Protein AF-A0A535B1B0-F1 (afdb_monomer_lite)

Structure (mmCIF, N/CA/C/O backbone):
data_AF-A0A535B1B0-F1
#
_entry.id   AF-A0A535B1B0-F1
#
loop_
_atom_site.group_PDB
_atom_site.id
_atom_site.type_symbol
_atom_site.label_atom_id
_atom_site.label_alt_id
_atom_site.label_comp_id
_atom_site.label_asym_id
_atom_site.label_entity_id
_atom_site.label_seq_id
_atom_site.pdbx_PDB_ins_code
_atom_site.Cartn_x
_atom_site.Cartn_y
_atom_site.Cartn_z
_atom_site.occupancy
_atom_site.B_iso_or_equiv
_atom_site.auth_seq_id
_atom_site.auth_comp_id
_atom_site.auth_asym_id
_atom_site.auth_atom_id
_atom_site.pdbx_PDB_model_num
ATOM 1 N N . MET A 1 1 ? 12.413 4.990 -9.240 1.00 58.25 1 MET A N 1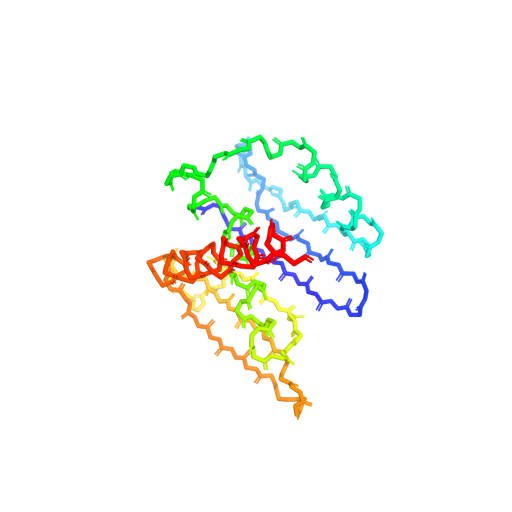
ATOM 2 C CA . MET A 1 1 ? 11.316 4.039 -8.960 1.00 58.25 1 MET A CA 1
ATOM 3 C C . MET A 1 1 ? 10.355 4.097 -10.133 1.00 58.25 1 MET A C 1
ATOM 5 O O . MET A 1 1 ? 10.049 5.202 -10.557 1.00 58.25 1 MET A O 1
ATOM 9 N N . ASN A 1 2 ? 9.942 2.963 -10.705 1.00 68.69 2 ASN A N 1
ATOM 10 C CA . ASN A 1 2 ? 9.002 2.974 -11.832 1.00 68.69 2 ASN A CA 1
ATOM 11 C C . ASN A 1 2 ? 7.626 3.463 -11.359 1.00 68.69 2 ASN A C 1
ATOM 13 O O . ASN A 1 2 ? 7.247 3.248 -10.204 1.00 68.69 2 ASN A O 1
ATOM 17 N N . THR A 1 3 ? 6.889 4.127 -12.246 1.00 79.94 3 THR A N 1
ATOM 18 C CA . THR A 1 3 ? 5.541 4.613 -11.951 1.00 79.94 3 THR A CA 1
ATOM 19 C C . THR A 1 3 ? 4.568 3.451 -11.772 1.00 79.94 3 THR A C 1
ATOM 21 O O . THR A 1 3 ? 4.526 2.532 -12.597 1.00 79.94 3 THR A O 1
ATOM 24 N N . PHE A 1 4 ? 3.763 3.511 -10.715 1.00 85.88 4 PHE A N 1
ATOM 25 C CA . PHE A 1 4 ? 2.674 2.586 -10.449 1.00 85.88 4 PHE A CA 1
ATOM 26 C C . PHE A 1 4 ? 1.443 3.298 -9.865 1.00 85.88 4 PHE A C 1
ATOM 28 O O . PHE A 1 4 ? 1.529 4.370 -9.261 1.00 85.88 4 PHE A O 1
ATOM 35 N N . ASP A 1 5 ? 0.290 2.660 -10.043 1.00 90.25 5 ASP A N 1
ATOM 36 C CA . ASP A 1 5 ? -1.004 3.030 -9.471 1.00 90.25 5 ASP A CA 1
ATOM 37 C C . ASP A 1 5 ? -1.697 1.738 -9.017 1.00 90.25 5 ASP A C 1
ATOM 39 O O . ASP A 1 5 ? -2.141 0.930 -9.837 1.00 90.25 5 ASP A O 1
ATOM 43 N N . LEU A 1 6 ? -1.714 1.509 -7.705 1.00 92.38 6 LEU A N 1
ATOM 44 C CA . LEU A 1 6 ? -2.417 0.408 -7.060 1.00 92.38 6 LEU A CA 1
ATOM 45 C C . LEU A 1 6 ? -3.751 0.925 -6.532 1.00 92.38 6 LEU A C 1
ATOM 47 O O . LEU A 1 6 ? -3.776 1.792 -5.665 1.00 92.38 6 LEU A O 1
ATOM 51 N N . ARG A 1 7 ? -4.856 0.353 -6.998 1.00 93.50 7 ARG A N 1
ATOM 52 C CA . ARG A 1 7 ? -6.212 0.675 -6.540 1.00 93.50 7 ARG A CA 1
ATOM 53 C C . ARG A 1 7 ? -6.859 -0.528 -5.886 1.00 93.50 7 ARG A C 1
ATOM 55 O O . ARG A 1 7 ? -6.675 -1.658 -6.338 1.00 93.50 7 ARG A O 1
ATOM 62 N N . CYS A 1 8 ? -7.644 -0.259 -4.859 1.00 91.06 8 CYS A N 1
ATOM 63 C CA . CYS A 1 8 ? -8.421 -1.236 -4.122 1.00 91.06 8 CYS A CA 1
ATOM 64 C C . CYS A 1 8 ? -9.899 -0.842 -4.213 1.00 91.06 8 CYS A C 1
ATOM 66 O O . CYS A 1 8 ? -10.271 0.271 -3.844 1.00 91.06 8 CYS A O 1
ATOM 68 N N . SER A 1 9 ? -10.730 -1.741 -4.734 1.00 85.69 9 SER A N 1
ATOM 69 C CA . SER A 1 9 ? -12.189 -1.594 -4.749 1.00 85.69 9 SER A CA 1
ATOM 70 C C . SER A 1 9 ? -12.800 -2.925 -4.371 1.00 85.69 9 SER A C 1
ATOM 72 O O . SER A 1 9 ? -12.411 -3.953 -4.923 1.00 85.69 9 SER A O 1
ATOM 74 N N . ASP A 1 10 ? -13.769 -2.901 -3.460 1.00 78.56 10 ASP A N 1
ATOM 75 C CA . ASP A 1 10 ? -14.532 -4.084 -3.055 1.00 78.56 10 ASP A CA 1
ATOM 76 C C . ASP A 1 10 ? -13.635 -5.247 -2.605 1.00 78.56 10 ASP A C 1
ATOM 78 O O . ASP A 1 10 ? -13.159 -5.236 -1.475 1.00 78.56 10 ASP A O 1
ATOM 82 N N . SER A 1 11 ? -13.388 -6.234 -3.460 1.00 79.00 11 SER A N 1
ATOM 83 C CA . SER A 1 11 ? -12.561 -7.420 -3.199 1.00 79.00 11 SER A CA 1
ATOM 84 C C . SER A 1 11 ? -11.438 -7.611 -4.226 1.00 79.00 11 SER A C 1
ATOM 86 O O . SER A 1 11 ? -10.813 -8.678 -4.274 1.00 79.00 11 SER A O 1
ATOM 88 N N . GLU A 1 12 ? -11.175 -6.584 -5.040 1.00 89.00 12 GLU A N 1
ATOM 89 C CA . GLU A 1 12 ? -10.182 -6.595 -6.108 1.00 89.00 12 GLU A CA 1
ATOM 90 C C . GLU A 1 12 ? -9.086 -5.544 -5.893 1.00 89.00 12 GLU A C 1
ATOM 92 O O . GLU A 1 12 ? -9.335 -4.386 -5.543 1.00 89.00 12 GLU A O 1
ATOM 97 N N . PHE A 1 13 ? -7.861 -5.939 -6.229 1.00 89.94 13 PHE A N 1
ATOM 98 C CA . PHE A 1 13 ? -6.701 -5.064 -6.306 1.00 89.94 13 PHE A CA 1
ATOM 99 C C . PHE A 1 13 ? -6.279 -4.928 -7.764 1.00 89.94 13 PHE A C 1
ATOM 101 O O . PHE A 1 13 ? -6.064 -5.922 -8.461 1.00 89.94 13 PHE A O 1
ATOM 108 N N . ARG A 1 14 ? -6.149 -3.692 -8.240 1.00 91.81 14 ARG A N 1
ATOM 109 C CA . ARG A 1 14 ? -5.739 -3.380 -9.612 1.00 91.81 14 ARG A CA 1
ATOM 110 C C . ARG A 1 14 ? -4.426 -2.627 -9.571 1.00 91.81 14 ARG A C 1
ATOM 112 O O . ARG A 1 14 ? -4.368 -1.537 -9.016 1.00 91.81 14 ARG A O 1
ATOM 119 N N . LEU A 1 15 ? -3.390 -3.213 -10.153 1.00 89.19 15 LEU A N 1
ATOM 120 C CA . LEU A 1 15 ? -2.075 -2.604 -10.280 1.00 89.19 15 LEU A CA 1
ATOM 121 C C . LEU A 1 15 ? -1.858 -2.193 -11.729 1.00 89.19 15 LEU A C 1
ATOM 123 O O . LEU 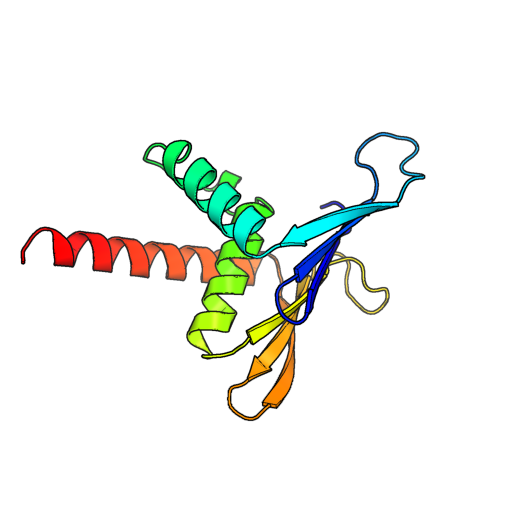A 1 15 ? -1.892 -3.031 -12.630 1.00 89.19 15 LEU A O 1
ATOM 127 N N . HIS A 1 16 ? -1.604 -0.911 -11.939 1.00 88.19 16 HIS A N 1
ATOM 128 C CA . HIS A 1 16 ? -1.104 -0.388 -13.198 1.00 88.19 16 HIS A CA 1
ATOM 129 C C . HIS A 1 16 ? 0.357 0.018 -13.019 1.00 88.19 16 HIS A C 1
ATOM 131 O O . HIS A 1 16 ? 0.678 0.715 -12.059 1.00 88.19 16 HIS A O 1
ATOM 137 N N . CYS A 1 17 ? 1.240 -0.389 -13.925 1.00 83.12 17 CYS A N 1
ATOM 138 C CA . CYS A 1 17 ? 2.628 0.068 -13.944 1.00 83.12 17 CYS A CA 1
ATOM 139 C C . CYS A 1 17 ? 3.173 0.139 -15.372 1.00 83.12 17 CYS A C 1
ATOM 141 O O . CYS A 1 17 ? 2.702 -0.563 -16.267 1.00 83.12 17 CYS A O 1
ATOM 143 N N . GLY A 1 18 ? 4.154 1.014 -15.592 1.00 74.50 18 GLY A N 1
ATOM 144 C CA . GLY A 1 18 ? 4.869 1.052 -16.867 1.00 74.50 18 GLY A CA 1
ATOM 145 C C . GLY A 1 18 ? 5.680 -0.226 -17.077 1.00 74.50 18 GLY A C 1
ATOM 146 O O . GLY A 1 18 ? 6.263 -0.748 -16.122 1.00 74.50 18 GLY A O 1
ATOM 147 N N . ASP A 1 19 ? 5.719 -0.714 -18.317 1.00 67.62 19 ASP A N 1
ATOM 148 C CA . ASP A 1 19 ? 6.571 -1.830 -18.722 1.00 67.62 19 ASP A CA 1
ATOM 149 C C . ASP A 1 19 ? 8.025 -1.555 -18.297 1.00 67.62 19 ASP A C 1
ATOM 151 O O . ASP A 1 19 ? 8.580 -0.519 -18.671 1.00 67.62 19 ASP A O 1
ATOM 155 N N . PRO A 1 20 ? 8.656 -2.419 -17.480 1.00 65.06 20 PRO A N 1
ATOM 156 C CA . PRO A 1 20 ? 10.048 -2.237 -17.088 1.00 65.06 20 PRO A CA 1
ATOM 157 C C . PRO A 1 20 ? 11.025 -2.470 -18.250 1.00 65.06 20 PRO A C 1
ATOM 159 O O . PRO A 1 20 ? 12.202 -2.141 -18.110 1.00 65.06 20 PRO A O 1
ATOM 162 N N . THR A 1 21 ? 10.575 -3.019 -19.382 1.00 62.06 21 THR A N 1
ATOM 163 C CA . THR A 1 21 ? 11.398 -3.290 -20.560 1.00 62.06 21 THR A CA 1
ATOM 164 C C . THR A 1 21 ? 11.293 -2.137 -21.574 1.00 62.06 21 THR A C 1
ATOM 166 O O . THR A 1 21 ? 10.188 -1.755 -21.971 1.00 62.06 21 THR A O 1
ATOM 169 N N . PRO A 1 22 ? 12.424 -1.549 -22.019 1.00 60.91 22 PRO A N 1
ATOM 170 C CA . PRO A 1 22 ? 12.427 -0.587 -23.120 1.00 60.91 22 PRO A CA 1
ATOM 171 C C . PRO A 1 22 ? 11.749 -1.199 -24.356 1.00 60.91 22 PRO A C 1
ATOM 173 O O . PRO A 1 22 ? 12.006 -2.366 -24.654 1.00 60.91 22 PRO A O 1
ATOM 176 N N . PRO A 1 23 ? 10.903 -0.466 -25.098 1.00 64.00 23 PRO A N 1
ATOM 177 C CA . PRO A 1 23 ? 10.754 0.992 -25.113 1.00 64.00 23 PRO A CA 1
ATOM 178 C C . PRO A 1 23 ? 9.762 1.585 -24.089 1.00 64.00 23 PRO A C 1
ATOM 180 O O . PRO A 1 23 ? 9.383 2.743 -24.234 1.00 64.00 23 PRO A O 1
ATOM 183 N N . HIS A 1 24 ? 9.340 0.839 -23.058 1.00 65.88 24 HIS A N 1
ATOM 184 C CA . HIS A 1 24 ? 8.416 1.307 -22.006 1.00 65.88 24 HIS A CA 1
ATOM 185 C C . HIS A 1 24 ? 7.051 1.786 -22.532 1.00 65.88 24 HIS A C 1
ATOM 187 O O . HIS A 1 24 ? 6.385 2.616 -21.915 1.00 65.88 24 HIS A O 1
ATOM 193 N N . LEU A 1 25 ? 6.625 1.276 -23.691 1.00 63.84 25 LEU A N 1
ATOM 194 C CA . LEU A 1 25 ? 5.419 1.748 -24.379 1.00 63.84 25 LEU A CA 1
ATOM 195 C C . LEU A 1 25 ? 4.129 1.117 -23.842 1.00 63.84 25 LEU A C 1
ATOM 197 O O . LEU A 1 25 ? 3.037 1.571 -24.182 1.00 63.84 25 LEU A O 1
ATOM 201 N N . THR A 1 26 ? 4.237 0.076 -23.015 1.00 68.44 26 THR A N 1
ATOM 202 C CA . THR A 1 26 ? 3.084 -0.720 -22.595 1.00 68.44 26 THR A CA 1
ATOM 203 C C . THR A 1 26 ? 2.729 -0.450 -21.138 1.00 68.44 26 THR A C 1
ATOM 205 O O . THR A 1 26 ? 3.564 -0.519 -20.240 1.00 68.44 26 THR A O 1
ATOM 208 N N . LEU A 1 27 ? 1.453 -0.166 -20.886 1.00 77.12 27 LEU A N 1
ATOM 209 C CA . LEU A 1 27 ? 0.899 -0.141 -19.537 1.00 77.12 27 LEU A CA 1
ATOM 210 C C . LEU A 1 27 ? 0.555 -1.573 -19.122 1.00 77.12 27 LEU A C 1
ATOM 212 O O . LEU A 1 27 ? -0.381 -2.169 -19.659 1.00 77.12 27 LEU A O 1
ATOM 216 N N . ILE A 1 28 ? 1.275 -2.113 -18.144 1.00 82.25 28 ILE A N 1
ATOM 217 C CA . ILE A 1 28 ? 0.944 -3.399 -17.537 1.00 82.25 28 ILE A CA 1
ATOM 218 C C . ILE A 1 28 ? -0.239 -3.180 -16.598 1.00 82.25 28 ILE A C 1
ATOM 220 O O . ILE A 1 28 ? -0.189 -2.333 -15.705 1.00 82.25 28 ILE A O 1
ATOM 224 N N . LYS A 1 29 ? -1.309 -3.954 -16.797 1.00 86.56 29 LYS A N 1
ATOM 225 C CA . LYS A 1 29 ? -2.487 -3.969 -15.927 1.00 86.56 29 LYS A CA 1
ATOM 226 C C . LYS A 1 29 ? -2.638 -5.355 -15.327 1.00 86.56 29 LYS A C 1
ATOM 228 O O . LYS A 1 29 ? -2.869 -6.318 -16.053 1.00 86.56 29 LYS A O 1
ATOM 233 N N . VAL A 1 30 ? -2.529 -5.447 -14.009 1.00 88.69 30 VAL A N 1
ATOM 234 C CA . VAL A 1 30 ? -2.716 -6.697 -13.273 1.00 88.69 30 VAL A CA 1
ATOM 235 C C . VAL A 1 30 ? -3.901 -6.551 -12.336 1.00 88.69 30 VAL A C 1
ATOM 237 O O . VAL A 1 30 ? -4.062 -5.524 -11.676 1.00 88.69 30 VAL A O 1
ATOM 240 N N . ARG A 1 31 ? -4.730 -7.590 -12.277 1.00 91.62 31 ARG A N 1
ATOM 241 C CA . ARG A 1 31 ? -5.862 -7.684 -11.362 1.00 91.62 31 ARG A CA 1
ATOM 242 C C . ARG A 1 31 ? -5.648 -8.872 -10.438 1.00 91.62 31 ARG A C 1
ATOM 244 O O . ARG A 1 31 ? -5.351 -9.959 -10.921 1.00 91.62 31 ARG A O 1
ATOM 251 N N . TYR A 1 32 ? -5.835 -8.648 -9.147 1.00 89.06 32 TYR A N 1
ATOM 252 C CA . TYR A 1 32 ? -5.766 -9.669 -8.114 1.00 89.06 32 TYR A CA 1
ATOM 253 C C . TYR A 1 32 ? -7.085 -9.716 -7.354 1.00 89.06 32 TYR A C 1
ATOM 255 O O . TYR A 1 32 ? -7.609 -8.682 -6.936 1.00 89.06 32 TYR A O 1
ATOM 263 N N . THR A 1 33 ? -7.604 -10.919 -7.165 1.00 91.00 33 THR A N 1
ATOM 264 C CA . THR A 1 33 ? -8.693 -11.197 -6.230 1.00 91.00 33 THR A CA 1
ATOM 265 C C . THR A 1 33 ? -8.159 -11.320 -4.803 1.00 91.00 33 THR A C 1
ATOM 267 O O . THR A 1 33 ? -6.953 -11.422 -4.571 1.00 91.00 33 THR A O 1
ATOM 270 N N . SER A 1 34 ? -9.059 -11.352 -3.824 1.00 86.38 34 SER A N 1
ATOM 271 C CA . SER A 1 34 ? -8.684 -11.603 -2.426 1.00 86.38 34 SER A CA 1
ATOM 272 C C . SER A 1 34 ? -8.013 -12.975 -2.230 1.00 86.38 34 SER A C 1
ATOM 274 O O . SER A 1 34 ? -7.086 -13.097 -1.423 1.00 86.38 34 SER A O 1
ATOM 276 N N . ASP A 1 35 ? -8.404 -13.982 -3.016 1.00 89.25 35 ASP A N 1
ATOM 277 C CA . ASP A 1 35 ? -7.782 -15.312 -3.004 1.00 89.25 35 ASP A CA 1
ATOM 278 C C . ASP A 1 35 ? -6.363 -15.272 -3.581 1.00 89.25 35 ASP A C 1
ATOM 280 O O . ASP A 1 35 ? -5.440 -15.856 -3.005 1.00 89.25 35 ASP A O 1
ATOM 284 N N . ASP A 1 36 ? -6.150 -14.508 -4.658 1.00 90.19 36 ASP A N 1
ATOM 285 C CA . ASP A 1 36 ? -4.814 -14.302 -5.226 1.00 90.19 36 ASP A CA 1
ATOM 286 C C . ASP A 1 36 ? -3.877 -13.643 -4.210 1.00 90.19 36 ASP A C 1
ATOM 288 O O . ASP A 1 36 ? -2.742 -14.090 -4.029 1.00 90.19 36 ASP A O 1
ATOM 292 N N . ILE A 1 37 ? -4.351 -12.605 -3.507 1.00 87.69 37 ILE A N 1
ATOM 293 C CA . ILE A 1 37 ? -3.575 -11.928 -2.460 1.00 87.69 37 ILE A CA 1
ATOM 294 C C . ILE A 1 37 ? -3.245 -12.889 -1.315 1.00 87.69 37 ILE A C 1
ATOM 296 O O . ILE A 1 37 ? -2.097 -12.936 -0.865 1.00 87.69 37 ILE A O 1
ATOM 300 N N . SER A 1 38 ? -4.212 -13.697 -0.881 1.00 86.81 38 SER A N 1
ATOM 301 C CA . SER A 1 38 ? -4.007 -14.702 0.168 1.00 86.81 38 SER A CA 1
ATOM 302 C C . SER A 1 38 ? -2.960 -15.741 -0.249 1.00 86.81 38 SER A C 1
ATOM 304 O O . SER A 1 38 ? -2.037 -16.052 0.511 1.00 86.81 38 SER A O 1
ATOM 306 N N . GLY A 1 39 ? -3.031 -16.215 -1.495 1.00 87.75 39 GLY A N 1
ATOM 307 C CA . GLY A 1 39 ? -2.042 -17.122 -2.073 1.00 87.75 39 GLY A CA 1
ATOM 308 C C . GLY A 1 39 ? -0.650 -16.492 -2.200 1.00 87.75 39 GLY A C 1
ATOM 309 O O . GLY A 1 39 ? 0.358 -17.151 -1.921 1.00 87.75 39 GLY A O 1
ATOM 310 N N . LEU A 1 40 ? -0.569 -15.216 -2.590 1.00 86.12 40 LEU A N 1
ATOM 311 C CA . LEU A 1 40 ? 0.686 -14.462 -2.654 1.00 86.12 40 LEU A CA 1
ATOM 312 C C . LEU A 1 40 ? 1.313 -14.286 -1.273 1.00 86.12 40 LEU A C 1
ATOM 314 O O . LEU A 1 40 ? 2.527 -14.450 -1.137 1.00 86.12 40 LEU A O 1
ATOM 318 N N . GLU A 1 41 ? 0.516 -13.995 -0.247 1.00 83.44 41 GLU A N 1
ATOM 319 C CA . GLU A 1 41 ? 1.025 -13.844 1.113 1.00 83.44 41 GLU A CA 1
ATOM 320 C C . GLU A 1 41 ? 1.537 -15.174 1.671 1.00 83.44 41 GLU A C 1
ATOM 322 O O . GLU A 1 41 ? 2.629 -15.204 2.244 1.00 83.44 41 GLU A O 1
ATOM 327 N N . LEU A 1 42 ? 0.836 -16.287 1.433 1.00 83.06 42 LEU A N 1
ATOM 328 C CA . LEU A 1 42 ? 1.301 -17.618 1.836 1.00 83.06 42 LEU A CA 1
ATOM 329 C C . LEU A 1 42 ? 2.654 -17.963 1.192 1.00 83.06 42 LEU A C 1
ATOM 331 O O . LEU A 1 42 ? 3.614 -18.312 1.885 1.00 83.06 42 LEU A O 1
ATOM 335 N N . LYS A 1 43 ? 2.765 -17.788 -0.133 1.00 84.06 43 LYS A N 1
ATOM 336 C CA . LYS A 1 43 ? 4.024 -17.988 -0.878 1.00 84.06 43 LYS A CA 1
ATOM 337 C C . LYS A 1 43 ? 5.118 -17.038 -0.393 1.00 84.06 43 LYS A C 1
ATOM 339 O O . LYS A 1 43 ? 6.284 -17.421 -0.294 1.00 84.06 43 LYS A O 1
ATOM 344 N N . GLY A 1 44 ? 4.747 -15.797 -0.090 1.00 78.00 44 GLY A N 1
ATOM 345 C CA . GLY A 1 44 ? 5.639 -14.781 0.443 1.00 78.00 44 GLY A CA 1
ATOM 346 C C . GLY A 1 44 ? 6.203 -15.177 1.804 1.00 78.00 44 GLY A C 1
ATOM 347 O O . GLY A 1 44 ? 7.410 -15.069 2.000 1.00 78.00 44 GLY A O 1
ATOM 348 N N . ARG A 1 45 ? 5.364 -15.667 2.725 1.00 75.25 45 ARG A N 1
ATOM 349 C CA . ARG A 1 45 ? 5.788 -16.154 4.049 1.00 75.25 45 ARG A CA 1
ATOM 350 C C . ARG A 1 45 ? 6.793 -17.289 3.931 1.00 75.25 45 ARG A C 1
ATOM 352 O O . ARG A 1 45 ? 7.845 -17.207 4.553 1.00 75.25 45 ARG A O 1
ATOM 359 N N . ALA A 1 46 ? 6.516 -18.273 3.078 1.00 76.38 46 ALA A N 1
ATOM 360 C CA . ALA A 1 46 ? 7.406 -19.415 2.871 1.00 76.38 46 ALA A CA 1
ATOM 361 C C . ALA A 1 46 ? 8.796 -19.013 2.337 1.00 76.38 46 ALA A C 1
ATOM 363 O O . ALA A 1 46 ? 9.796 -19.630 2.690 1.00 76.38 46 ALA A O 1
ATOM 364 N N . LYS A 1 47 ? 8.882 -17.959 1.512 1.00 72.12 47 LYS A N 1
ATOM 365 C CA . LYS A 1 47 ? 10.152 -17.465 0.945 1.00 72.12 47 LYS A CA 1
ATOM 366 C C . LYS A 1 47 ? 10.950 -16.553 1.884 1.00 72.12 47 LYS A C 1
ATOM 368 O O . LYS A 1 47 ? 12.137 -16.328 1.647 1.00 72.12 47 LYS A O 1
ATOM 373 N N . ARG A 1 48 ? 10.328 -15.979 2.920 1.00 70.31 48 ARG A N 1
ATOM 374 C CA . ARG A 1 48 ? 10.976 -15.031 3.843 1.00 70.31 48 ARG A CA 1
ATOM 375 C C . ARG A 1 48 ? 11.797 -15.785 4.896 1.00 70.31 48 ARG A C 1
ATOM 377 O O . ARG A 1 48 ? 11.395 -15.910 6.045 1.00 70.31 48 ARG A O 1
ATOM 384 N N . GLY A 1 49 ? 12.978 -16.259 4.503 1.00 54.62 49 GLY A N 1
ATOM 385 C CA . GLY A 1 49 ? 13.997 -16.750 5.431 1.00 54.62 49 GLY A CA 1
ATOM 386 C C . GLY A 1 49 ? 14.604 -15.612 6.265 1.00 54.62 49 GLY A C 1
ATOM 387 O O . GLY A 1 49 ? 15.433 -14.854 5.770 1.00 54.62 49 GLY A O 1
ATOM 388 N N . GLY A 1 50 ? 14.164 -15.486 7.519 1.00 55.72 50 GLY A N 1
ATOM 389 C CA . GLY A 1 50 ? 14.918 -15.014 8.694 1.00 55.72 50 GLY A CA 1
ATOM 390 C C . GLY A 1 50 ? 15.445 -13.573 8.806 1.00 55.72 50 GLY A C 1
ATOM 391 O O . GLY A 1 50 ? 15.554 -13.101 9.931 1.00 55.72 50 GLY A O 1
ATOM 392 N N . SER A 1 51 ? 15.787 -12.853 7.731 1.00 54.47 51 SER A N 1
ATOM 393 C CA . SER A 1 51 ? 16.428 -11.531 7.869 1.00 54.47 51 SER A CA 1
ATOM 394 C C . SER A 1 51 ? 16.001 -10.507 6.812 1.00 54.47 51 SER A C 1
ATOM 396 O O . SER A 1 51 ? 16.072 -10.724 5.590 1.00 54.47 51 SER A O 1
ATOM 398 N N . LEU A 1 52 ? 15.539 -9.362 7.317 1.00 57.22 52 LEU A N 1
ATOM 399 C CA . LEU A 1 52 ? 15.245 -8.158 6.559 1.00 57.22 52 LEU A CA 1
ATOM 400 C C . LEU A 1 52 ? 16.518 -7.306 6.496 1.00 57.22 52 LEU A C 1
ATOM 402 O O . LEU A 1 52 ? 17.004 -6.833 7.517 1.00 57.22 52 LEU A O 1
ATOM 406 N N . THR A 1 53 ? 17.068 -7.116 5.300 1.00 58.22 53 THR A N 1
ATOM 407 C CA . THR A 1 53 ? 18.192 -6.200 5.081 1.00 58.22 53 THR A CA 1
ATOM 408 C C . THR A 1 53 ? 17.669 -4.801 4.767 1.00 58.22 53 THR A C 1
ATOM 410 O O . THR A 1 53 ? 16.584 -4.663 4.202 1.00 58.22 53 THR A O 1
ATOM 413 N N . THR A 1 54 ? 18.444 -3.755 5.065 1.00 54.53 54 THR A N 1
ATOM 414 C CA . THR A 1 54 ? 18.065 -2.356 4.790 1.00 54.53 54 THR A CA 1
ATOM 415 C C . THR A 1 54 ? 17.715 -2.119 3.317 1.00 54.53 54 THR A C 1
ATOM 417 O O . THR A 1 54 ? 16.736 -1.451 3.023 1.00 54.53 54 THR A O 1
ATOM 420 N N . ALA A 1 55 ? 18.409 -2.777 2.382 1.00 53.34 55 ALA A N 1
ATOM 421 C CA . ALA A 1 55 ? 18.095 -2.712 0.949 1.00 53.34 55 ALA A CA 1
ATOM 422 C C . ALA A 1 55 ? 16.713 -3.296 0.574 1.00 53.34 55 ALA A C 1
ATOM 424 O O . ALA A 1 55 ? 16.176 -2.978 -0.484 1.00 53.34 55 ALA A O 1
ATOM 425 N N . LYS A 1 56 ? 16.114 -4.151 1.419 1.00 64.69 56 LYS A N 1
ATOM 426 C CA . LYS A 1 56 ? 14.735 -4.632 1.228 1.00 64.69 56 LYS A CA 1
ATOM 427 C C . LYS A 1 56 ? 13.694 -3.624 1.722 1.00 64.69 56 LYS A C 1
ATOM 429 O O . LYS A 1 56 ? 12.556 -3.721 1.271 1.00 64.69 56 LYS A O 1
ATOM 434 N N . LEU A 1 57 ? 14.052 -2.682 2.602 1.00 64.75 57 LEU A N 1
ATOM 435 C CA . LEU A 1 57 ? 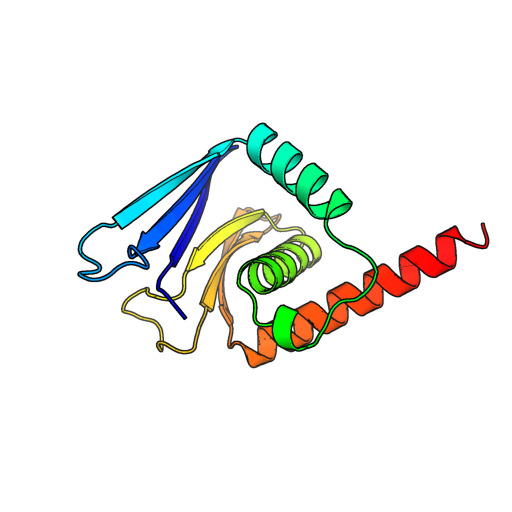13.116 -1.688 3.149 1.00 64.75 57 LEU A CA 1
ATOM 436 C C . LEU A 1 57 ? 12.632 -0.694 2.088 1.00 64.75 57 LEU A C 1
ATOM 438 O O . LEU A 1 57 ? 11.471 -0.301 2.117 1.00 64.75 57 LEU A O 1
ATOM 442 N N . ASP A 1 58 ? 13.470 -0.405 1.094 1.00 67.44 58 ASP A N 1
ATOM 443 C CA . ASP A 1 58 ? 13.113 0.466 -0.034 1.00 67.44 58 ASP A CA 1
ATOM 444 C C . ASP A 1 58 ? 12.452 -0.303 -1.193 1.00 67.44 58 ASP A C 1
ATOM 446 O O . ASP A 1 58 ? 12.156 0.254 -2.252 1.00 67.44 58 ASP A O 1
ATOM 450 N N . SER A 1 59 ? 12.219 -1.610 -1.027 1.00 78.50 59 SER A N 1
ATOM 451 C CA . SER A 1 59 ? 11.559 -2.409 -2.054 1.00 78.50 59 SER A CA 1
ATOM 452 C C . SER A 1 59 ? 10.061 -2.109 -2.093 1.00 78.50 59 SER A C 1
ATOM 454 O O . SER A 1 59 ? 9.419 -1.969 -1.053 1.00 78.50 59 SER A O 1
ATOM 456 N N . LEU A 1 60 ? 9.472 -2.085 -3.294 1.00 79.94 60 LEU A N 1
ATOM 457 C CA . LEU A 1 60 ? 8.031 -1.870 -3.462 1.00 79.94 60 LEU A CA 1
ATOM 458 C C . LEU A 1 60 ? 7.174 -2.792 -2.566 1.00 79.94 60 LEU A C 1
ATOM 460 O O . LEU A 1 60 ? 6.262 -2.283 -1.921 1.00 79.94 60 LEU A O 1
ATOM 464 N N . PRO A 1 61 ? 7.449 -4.108 -2.433 1.00 81.25 61 PRO A N 1
ATOM 465 C CA . PRO A 1 61 ? 6.697 -4.954 -1.506 1.00 81.25 61 PRO A CA 1
ATOM 466 C C . PRO A 1 61 ? 6.737 -4.475 -0.052 1.00 81.25 61 PRO A C 1
ATOM 468 O O . PRO A 1 61 ? 5.759 -4.645 0.670 1.00 81.25 61 PRO A O 1
ATOM 471 N N . GLU A 1 62 ? 7.857 -3.909 0.389 1.00 84.50 62 GLU A N 1
ATOM 472 C CA . GLU A 1 62 ? 8.028 -3.455 1.766 1.00 84.50 62 GLU A CA 1
ATOM 473 C C . GLU A 1 62 ? 7.392 -2.087 2.003 1.00 84.50 62 GLU A C 1
ATOM 475 O O . GLU A 1 62 ? 6.691 -1.910 2.997 1.00 84.50 62 GLU A O 1
ATOM 480 N N . ILE A 1 63 ? 7.508 -1.183 1.028 1.00 86.88 63 ILE A N 1
ATOM 481 C CA . ILE A 1 63 ? 6.747 0.070 0.965 1.00 86.88 63 ILE A CA 1
ATOM 482 C C . ILE A 1 63 ? 5.245 -0.215 1.084 1.00 86.88 63 ILE A C 1
ATOM 484 O O . ILE A 1 63 ? 4.567 0.352 1.940 1.00 86.88 63 ILE A O 1
ATOM 488 N N . LEU A 1 64 ? 4.724 -1.136 0.265 1.00 89.12 64 LEU A N 1
ATOM 489 C CA . LEU A 1 64 ? 3.306 -1.499 0.279 1.00 89.12 64 LEU A CA 1
ATOM 490 C C . LEU A 1 64 ? 2.884 -2.113 1.621 1.00 89.12 64 LEU A C 1
ATOM 492 O O . LEU A 1 64 ? 1.793 -1.818 2.104 1.00 89.12 64 LEU A O 1
ATOM 496 N N . ARG A 1 65 ? 3.741 -2.921 2.264 1.00 87.81 65 ARG A N 1
ATOM 497 C CA . ARG A 1 65 ? 3.466 -3.449 3.612 1.00 87.81 65 ARG A CA 1
ATOM 498 C C . ARG A 1 65 ? 3.425 -2.357 4.669 1.00 87.81 65 ARG A C 1
ATOM 500 O O . ARG A 1 65 ? 2.523 -2.381 5.499 1.00 87.81 65 ARG A O 1
ATOM 507 N N . ALA A 1 66 ? 4.386 -1.438 4.655 1.00 91.56 66 ALA A N 1
ATOM 508 C CA . ALA A 1 66 ? 4.457 -0.351 5.623 1.00 91.56 66 ALA A CA 1
ATOM 509 C C . ALA A 1 66 ? 3.236 0.572 5.514 1.00 91.56 66 ALA A C 1
ATOM 511 O O . ALA A 1 66 ? 2.634 0.918 6.528 1.00 91.56 66 ALA A O 1
ATOM 512 N N . LEU A 1 67 ? 2.825 0.908 4.288 1.00 93.69 67 LEU A N 1
ATOM 513 C CA . LEU A 1 67 ? 1.622 1.706 4.039 1.00 93.69 67 LEU A CA 1
ATOM 514 C C . LEU A 1 67 ? 0.339 0.945 4.397 1.00 93.69 67 LEU A C 1
ATOM 516 O O . LEU A 1 67 ? -0.552 1.524 5.009 1.00 93.69 67 LEU A O 1
ATOM 520 N N . GLY A 1 68 ? 0.257 -0.353 4.090 1.00 92.69 68 GLY A N 1
ATOM 521 C CA . GLY A 1 68 ? -0.861 -1.197 4.525 1.00 92.69 68 GLY A CA 1
ATOM 522 C C . GLY A 1 68 ? -0.992 -1.223 6.049 1.00 92.69 68 GLY A C 1
ATOM 523 O O . GLY A 1 68 ? -2.053 -0.919 6.582 1.00 92.69 68 GLY A O 1
ATOM 524 N N . HIS A 1 69 ? 0.119 -1.456 6.753 1.00 92.38 69 HIS A N 1
ATOM 525 C CA . HIS A 1 69 ? 0.170 -1.406 8.213 1.00 92.38 69 HIS A CA 1
ATOM 526 C C . HIS A 1 69 ? -0.238 -0.037 8.772 1.00 92.38 69 HIS A C 1
ATOM 528 O O . HIS A 1 69 ? -0.958 0.048 9.765 1.00 92.38 69 HIS A O 1
ATOM 534 N N . TYR A 1 70 ? 0.202 1.051 8.135 1.00 94.25 70 TYR A N 1
ATOM 535 C CA . TYR A 1 70 ? -0.213 2.398 8.512 1.00 94.25 70 TYR A CA 1
ATOM 536 C C . TYR A 1 70 ? -1.736 2.567 8.411 1.00 94.25 70 TYR A C 1
ATOM 538 O O . TYR A 1 70 ? -2.359 3.005 9.379 1.00 94.25 70 TYR A O 1
ATOM 546 N N . VAL A 1 71 ? -2.351 2.163 7.296 1.00 94.62 71 VAL A N 1
ATOM 547 C CA . VAL A 1 71 ? -3.815 2.205 7.127 1.00 94.62 71 VAL A CA 1
ATOM 548 C C . VAL A 1 71 ? -4.524 1.351 8.183 1.00 94.62 71 VAL A C 1
ATOM 550 O O . VAL A 1 71 ?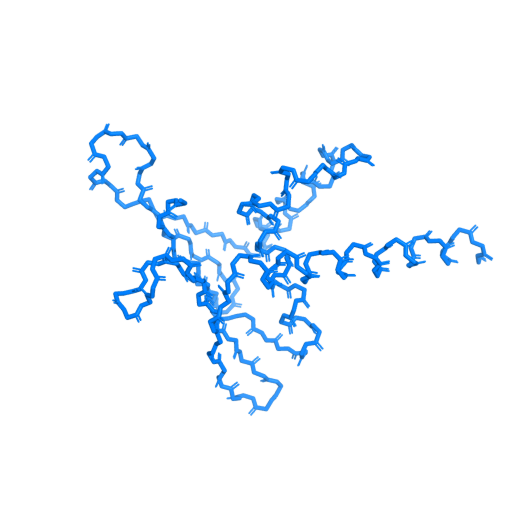 -5.475 1.828 8.810 1.00 94.62 71 VAL A O 1
ATOM 553 N N . ASP A 1 72 ? -4.025 0.140 8.441 1.00 92.25 72 ASP A N 1
ATOM 554 C CA . ASP A 1 72 ? -4.565 -0.762 9.464 1.00 92.25 72 ASP A CA 1
ATOM 555 C C . ASP A 1 72 ? -4.513 -0.119 10.859 1.00 92.25 72 ASP A C 1
ATOM 557 O O . ASP A 1 72 ? -5.497 -0.156 11.600 1.00 92.25 72 ASP A O 1
ATOM 561 N N . SER A 1 73 ? -3.408 0.558 11.199 1.00 91.81 73 SER A N 1
ATOM 562 C CA . SER A 1 73 ? -3.244 1.271 12.477 1.00 91.81 73 SER A CA 1
ATOM 563 C C . SER A 1 73 ? -4.236 2.429 12.658 1.00 91.81 73 SER A C 1
ATOM 565 O O . SER A 1 73 ? -4.610 2.768 13.781 1.00 91.81 73 SER A O 1
ATOM 567 N N . LYS A 1 74 ? -4.715 3.018 11.554 1.00 92.44 74 LYS A N 1
ATOM 568 C CA . LYS A 1 74 ? -5.789 4.027 11.549 1.00 92.44 74 LYS A CA 1
ATOM 569 C C . LYS A 1 74 ? -7.185 3.397 11.560 1.00 92.44 74 LYS A C 1
ATOM 571 O O . LYS A 1 74 ? -8.184 4.118 11.574 1.00 92.44 74 LYS A O 1
ATOM 576 N N . GLY A 1 75 ? -7.269 2.067 11.533 1.00 91.44 75 GLY A N 1
ATOM 577 C CA . GLY A 1 75 ? -8.509 1.319 11.369 1.00 91.44 75 GLY A CA 1
ATOM 578 C C . GLY A 1 75 ? -9.210 1.621 10.046 1.00 91.44 75 GLY A C 1
ATOM 579 O O . GLY A 1 75 ? -10.437 1.555 10.001 1.00 91.44 75 GLY A O 1
ATOM 580 N N . GLY A 1 76 ? -8.454 2.035 9.029 1.00 92.69 76 GLY A N 1
ATOM 581 C CA . GLY A 1 76 ? -8.974 2.428 7.730 1.00 92.69 76 GLY A CA 1
ATOM 582 C C . GLY A 1 76 ? -9.004 1.280 6.727 1.00 92.69 76 GLY A C 1
ATOM 583 O O . GLY A 1 76 ? -8.604 0.154 7.013 1.00 92.69 76 GLY A O 1
ATOM 584 N N . ARG A 1 77 ? -9.467 1.595 5.522 1.00 92.69 77 ARG A N 1
ATOM 585 C CA . ARG A 1 77 ? -9.496 0.699 4.374 1.00 92.69 77 ARG A CA 1
ATOM 586 C C . ARG A 1 77 ? -8.753 1.341 3.216 1.00 92.69 77 ARG A C 1
ATOM 588 O O . ARG A 1 77 ? -9.035 2.481 2.855 1.00 92.69 77 ARG A O 1
ATOM 595 N N . LEU A 1 78 ? -7.799 0.617 2.640 1.00 94.31 78 LEU A N 1
ATOM 596 C CA . LEU A 1 78 ? -7.008 1.131 1.528 1.00 94.31 78 LEU A CA 1
ATOM 597 C C . LEU A 1 78 ? -7.902 1.410 0.312 1.00 94.31 78 LEU A C 1
ATOM 599 O O . LEU A 1 78 ? -8.723 0.566 -0.046 1.00 94.31 78 LEU A O 1
ATOM 603 N N . VAL A 1 79 ? -7.692 2.558 -0.336 1.00 95.19 79 VAL A N 1
ATOM 604 C CA . VAL A 1 79 ? -8.361 2.945 -1.588 1.00 95.19 79 VAL A CA 1
ATOM 605 C C . VAL A 1 79 ? -7.352 2.989 -2.734 1.00 95.19 79 VAL A C 1
ATOM 607 O O . VAL A 1 79 ? -7.578 2.366 -3.774 1.00 95.19 79 VAL A O 1
ATOM 610 N N . ARG A 1 80 ? -6.214 3.675 -2.561 1.00 94.69 80 ARG A N 1
ATOM 611 C CA . ARG A 1 80 ? -5.217 3.830 -3.630 1.00 94.69 80 ARG A CA 1
ATOM 612 C C . ARG A 1 80 ? -3.814 4.126 -3.104 1.00 94.69 80 ARG A C 1
ATOM 614 O O . ARG A 1 80 ? -3.657 4.760 -2.068 1.00 94.69 80 ARG A O 1
ATOM 621 N N . ILE A 1 81 ? -2.799 3.679 -3.842 1.00 93.69 81 ILE A N 1
ATOM 622 C CA . ILE A 1 81 ? -1.390 4.053 -3.671 1.00 93.69 81 ILE A CA 1
ATOM 623 C C . ILE A 1 81 ? -0.815 4.383 -5.048 1.00 93.69 81 ILE A C 1
ATOM 625 O O . ILE A 1 81 ? -0.897 3.548 -5.950 1.00 93.69 81 ILE A O 1
ATOM 629 N N . CYS A 1 82 ? -0.210 5.556 -5.234 1.00 90.81 82 CYS A N 1
ATOM 630 C CA . CYS A 1 82 ? 0.446 5.888 -6.503 1.00 90.81 82 CYS A CA 1
ATOM 631 C C . CYS A 1 82 ? 1.644 6.831 -6.343 1.00 90.81 82 CYS A C 1
ATOM 633 O O . CYS A 1 82 ? 1.683 7.637 -5.420 1.00 90.81 82 CYS A O 1
ATOM 635 N N . ASN A 1 83 ? 2.596 6.766 -7.275 1.00 85.75 83 ASN A N 1
ATOM 636 C CA . ASN A 1 83 ? 3.826 7.578 -7.263 1.00 85.75 83 ASN A CA 1
ATOM 637 C C . ASN A 1 83 ? 4.103 8.322 -8.586 1.00 85.75 83 ASN A C 1
ATOM 639 O O . ASN A 1 83 ? 5.223 8.760 -8.824 1.00 85.75 83 ASN A O 1
ATOM 643 N N . GLY A 1 84 ? 3.119 8.406 -9.482 1.00 70.12 84 GLY A N 1
ATOM 644 C CA . GLY A 1 84 ? 3.251 9.142 -10.747 1.00 70.12 84 GLY A CA 1
ATOM 645 C C . GLY A 1 84 ? 1.989 9.888 -11.141 1.00 70.12 84 GLY A C 1
ATOM 646 O O . GLY A 1 84 ? 1.689 10.017 -12.323 1.00 70.12 84 GLY A O 1
ATOM 647 N N . ASP A 1 85 ? 1.222 10.331 -10.148 1.00 65.69 85 ASP A N 1
ATOM 648 C CA . ASP A 1 85 ? 0.179 11.325 -10.373 1.00 65.69 85 ASP A CA 1
ATOM 649 C C . ASP A 1 85 ? 0.863 12.674 -10.663 1.00 65.69 85 ASP A C 1
ATOM 651 O O . ASP A 1 85 ? 1.828 13.045 -10.001 1.00 65.69 85 ASP A O 1
ATOM 655 N N . VAL A 1 86 ? 0.396 13.369 -11.703 1.00 58.25 86 VAL A N 1
ATOM 656 C CA . VAL A 1 86 ? 1.031 14.562 -12.297 1.00 58.25 86 VAL A CA 1
ATOM 657 C C . VAL A 1 86 ? 1.138 15.715 -11.291 1.00 58.25 86 VAL A C 1
ATOM 659 O O . VAL A 1 86 ? 1.980 16.595 -11.440 1.00 58.25 86 VAL A O 1
ATOM 662 N N . ALA A 1 87 ? 0.299 15.699 -10.253 1.00 60.19 87 ALA A N 1
ATOM 663 C CA . ALA A 1 87 ? 0.321 16.671 -9.166 1.00 60.19 87 ALA A CA 1
ATOM 664 C C . ALA A 1 87 ? 1.347 16.361 -8.055 1.00 60.19 87 ALA A C 1
ATOM 666 O O . ALA A 1 87 ? 1.502 17.179 -7.150 1.00 60.19 87 ALA A O 1
ATOM 667 N N . LEU A 1 88 ? 2.022 15.205 -8.086 1.00 60.38 88 LEU A N 1
ATOM 668 C CA . LEU A 1 88 ? 3.022 14.831 -7.086 1.00 60.38 88 LEU A CA 1
ATOM 669 C C . LEU A 1 88 ? 4.447 15.142 -7.543 1.00 60.38 88 LEU A C 1
ATOM 671 O O . LEU A 1 88 ? 4.837 14.889 -8.683 1.00 60.38 88 LEU A O 1
ATOM 675 N N . ASP A 1 89 ? 5.253 15.607 -6.589 1.00 68.94 89 ASP A N 1
ATOM 676 C CA . ASP A 1 89 ? 6.706 15.521 -6.690 1.00 68.94 89 ASP A CA 1
ATOM 677 C C . ASP A 1 89 ? 7.093 14.052 -6.937 1.00 68.94 89 ASP A C 1
ATOM 679 O O . ASP A 1 89 ? 6.600 13.139 -6.269 1.00 68.94 89 ASP A O 1
ATOM 683 N N . SER A 1 90 ? 7.984 13.816 -7.902 1.00 66.25 90 SER A N 1
ATOM 684 C CA . SER A 1 90 ? 8.429 12.481 -8.325 1.00 66.25 90 SER A CA 1
ATOM 685 C C . SER A 1 90 ? 9.080 11.654 -7.203 1.00 66.25 90 SER A C 1
ATOM 687 O O . SER A 1 90 ? 9.339 10.462 -7.381 1.00 66.25 90 SER A O 1
ATOM 689 N N . SER A 1 91 ? 9.373 12.279 -6.060 1.00 75.31 91 SER A N 1
ATOM 690 C CA . SER A 1 91 ? 9.926 11.660 -4.852 1.00 75.31 91 SER A CA 1
ATOM 691 C C . SER A 1 91 ? 8.882 11.212 -3.815 1.00 75.31 91 SER A C 1
ATOM 693 O O . SER A 1 91 ? 9.253 10.610 -2.799 1.00 75.31 91 SER A O 1
ATOM 695 N N . LEU A 1 92 ? 7.594 11.472 -4.057 1.00 87.19 92 LEU A N 1
ATOM 696 C CA . LEU A 1 92 ? 6.502 11.195 -3.126 1.00 87.19 92 LEU A CA 1
ATOM 697 C C . LEU A 1 92 ? 5.606 10.035 -3.585 1.00 87.19 92 LEU A C 1
ATOM 699 O O . LEU A 1 92 ? 5.459 9.731 -4.770 1.00 87.19 92 LEU A O 1
ATOM 703 N N . ILE A 1 93 ? 4.984 9.386 -2.606 1.00 90.19 93 ILE A N 1
ATOM 704 C CA . ILE A 1 93 ? 3.978 8.343 -2.788 1.00 90.19 93 ILE A CA 1
ATOM 705 C C . ILE A 1 93 ? 2.690 8.825 -2.135 1.00 90.19 93 ILE A C 1
ATOM 707 O O . ILE A 1 93 ? 2.647 9.046 -0.928 1.00 90.19 93 ILE A O 1
ATOM 711 N N . MET A 1 94 ? 1.635 8.947 -2.927 1.00 94.12 94 MET A N 1
ATOM 712 C CA . MET A 1 94 ? 0.300 9.250 -2.435 1.00 94.12 94 MET A CA 1
ATOM 713 C C . MET A 1 94 ? -0.362 7.983 -1.898 1.00 94.12 94 MET A C 1
ATOM 715 O O . MET A 1 94 ? -0.312 6.928 -2.538 1.00 94.12 94 MET A O 1
ATOM 719 N N . LEU A 1 95 ? -1.010 8.118 -0.745 1.00 95.31 95 LEU A N 1
ATOM 720 C CA . LEU A 1 95 ? -1.870 7.132 -0.112 1.00 95.31 95 LEU A CA 1
ATOM 721 C C . LEU A 1 95 ? -3.278 7.716 0.057 1.00 95.31 95 LEU A C 1
ATOM 723 O O . LEU A 1 95 ? -3.470 8.726 0.732 1.00 95.31 95 LEU A O 1
ATOM 727 N N . GLU A 1 96 ? -4.273 7.025 -0.484 1.00 96.44 96 GLU A N 1
ATOM 728 C CA . GLU A 1 96 ? -5.688 7.278 -0.234 1.00 96.44 96 GLU A CA 1
ATOM 729 C C . GLU A 1 96 ? -6.293 6.108 0.539 1.00 96.44 96 GLU A C 1
ATOM 731 O O . GLU A 1 96 ? -6.128 4.935 0.178 1.00 96.44 96 GLU A O 1
ATOM 736 N N . TYR A 1 97 ? -7.028 6.427 1.599 1.00 96.31 97 TYR A N 1
ATOM 737 C CA . TYR A 1 97 ? -7.717 5.439 2.415 1.00 96.31 97 TYR A CA 1
ATOM 738 C C . TYR A 1 97 ? -9.019 5.996 2.991 1.00 96.31 97 TYR A C 1
ATOM 740 O O . TYR A 1 97 ? -9.166 7.192 3.240 1.00 96.31 97 TYR A O 1
ATOM 748 N N . GLU A 1 98 ? -9.983 5.110 3.204 1.00 95.69 98 GLU A N 1
ATOM 749 C CA . GLU A 1 98 ? -11.243 5.414 3.866 1.00 95.69 98 GLU A CA 1
ATOM 750 C C . GLU A 1 98 ? -11.101 5.142 5.368 1.00 95.69 98 GLU A C 1
ATOM 752 O O . GLU A 1 98 ? -10.668 4.070 5.784 1.00 95.69 98 GLU A O 1
ATOM 757 N N . THR A 1 99 ? -11.445 6.110 6.211 1.00 93.69 99 THR A N 1
ATOM 758 C CA . THR A 1 99 ? -11.487 5.913 7.668 1.00 93.69 99 THR A CA 1
ATOM 759 C C . THR A 1 99 ? -12.754 5.166 8.090 1.00 93.69 99 THR A C 1
ATOM 761 O O . THR A 1 99 ? -13.728 5.091 7.344 1.00 93.69 99 THR A O 1
ATOM 764 N N . ARG A 1 100 ? -12.817 4.708 9.347 1.00 90.31 100 ARG A N 1
ATOM 765 C CA . ARG A 1 100 ? -14.037 4.101 9.925 1.00 90.31 100 ARG A CA 1
ATOM 766 C C . ARG A 1 100 ? -15.292 4.969 9.795 1.00 90.31 100 ARG A C 1
ATOM 768 O O . ARG A 1 100 ? -16.398 4.441 9.762 1.00 90.31 100 ARG A O 1
ATOM 775 N N . HIS A 1 101 ? -15.126 6.286 9.701 1.00 90.94 101 HIS A N 1
ATOM 776 C CA . HIS A 1 101 ? -16.218 7.246 9.540 1.00 90.94 101 HIS A CA 1
ATOM 777 C C . HIS A 1 101 ? -16.591 7.505 8.071 1.00 90.94 101 HIS A C 1
ATOM 779 O O . HIS A 1 101 ? -17.258 8.496 7.784 1.00 90.94 101 HIS A O 1
ATOM 785 N N . ARG A 1 102 ? -16.145 6.650 7.137 1.00 89.88 102 ARG A N 1
ATOM 786 C CA . ARG A 1 102 ? -16.338 6.798 5.682 1.00 89.88 102 ARG A CA 1
ATOM 787 C C . ARG A 1 102 ? -15.795 8.105 5.107 1.00 89.88 102 ARG A C 1
ATOM 789 O O . ARG A 1 102 ? -16.239 8.592 4.072 1.00 89.88 102 ARG A O 1
ATOM 796 N N . GLN A 1 103 ? -14.820 8.696 5.793 1.00 94.00 103 GLN A N 1
ATOM 797 C CA . GLN A 1 103 ? -14.100 9.850 5.278 1.00 94.00 103 GLN A CA 1
ATOM 798 C C . GLN A 1 103 ? -12.891 9.363 4.500 1.00 94.00 103 GLN A C 1
ATOM 800 O O . GLN A 1 103 ? -12.041 8.673 5.067 1.00 94.00 103 GLN A O 1
ATOM 805 N N . VAL A 1 104 ? -12.794 9.771 3.238 1.00 94.81 104 VAL A N 1
ATOM 806 C CA . VAL A 1 104 ? -11.586 9.568 2.442 1.00 94.81 104 VAL A CA 1
ATOM 807 C C . VAL A 1 104 ? -10.514 10.551 2.915 1.00 94.81 104 VAL A C 1
ATOM 809 O O . VAL A 1 104 ? -10.754 11.752 3.105 1.00 94.81 104 VAL A O 1
ATOM 812 N N . ARG A 1 105 ? -9.325 10.020 3.169 1.00 96.12 105 ARG A N 1
ATOM 813 C CA . ARG A 1 105 ? -8.106 10.759 3.488 1.00 96.12 105 ARG A CA 1
ATO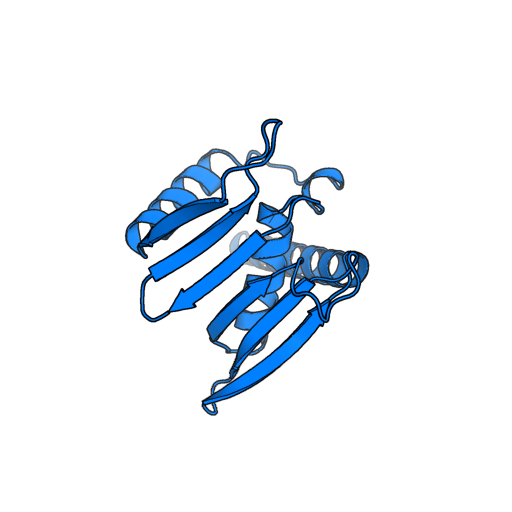M 814 C C . ARG A 1 105 ? -7.109 10.526 2.366 1.00 96.12 105 ARG A C 1
ATOM 816 O O . ARG A 1 105 ? -7.021 9.416 1.849 1.00 96.12 105 ARG A O 1
ATOM 823 N N . ARG A 1 106 ? -6.384 11.583 2.015 1.00 95.00 106 ARG A N 1
ATOM 824 C CA . ARG A 1 106 ? -5.271 11.564 1.070 1.00 95.00 106 ARG A CA 1
ATOM 825 C C . ARG A 1 106 ? -4.056 12.138 1.779 1.00 95.00 106 ARG A C 1
ATOM 827 O O . ARG A 1 106 ? -4.143 13.230 2.338 1.00 95.00 106 ARG A O 1
ATOM 834 N N . GLU A 1 107 ? -2.970 11.387 1.770 1.00 94.56 107 GLU A N 1
ATOM 835 C CA . GLU A 1 107 ? -1.712 11.741 2.418 1.00 94.56 107 GLU A CA 1
ATOM 836 C C . GLU A 1 107 ? -0.550 11.423 1.477 1.00 94.56 107 GLU A C 1
ATOM 838 O O . GLU A 1 107 ? -0.531 10.364 0.850 1.00 94.56 107 GLU A O 1
ATOM 843 N N . ASP A 1 108 ? 0.424 12.327 1.401 1.00 93.56 108 ASP A N 1
ATOM 844 C CA . ASP A 1 108 ? 1.620 12.142 0.586 1.00 93.56 108 ASP A CA 1
ATOM 845 C C . ASP A 1 108 ? 2.810 11.796 1.484 1.00 93.56 108 ASP A C 1
ATOM 847 O O . ASP A 1 108 ? 3.088 12.461 2.486 1.00 93.56 108 ASP A O 1
ATOM 851 N N . PHE A 1 109 ? 3.528 10.743 1.115 1.00 91.75 109 PHE A N 1
ATOM 852 C CA . PHE A 1 109 ? 4.635 10.198 1.882 1.00 91.75 109 PHE A CA 1
ATOM 853 C C . PHE A 1 109 ? 5.939 10.291 1.105 1.00 91.75 109 PHE A C 1
ATOM 855 O O . PHE A 1 109 ? 6.042 9.829 -0.030 1.00 91.75 109 PHE A O 1
ATOM 862 N N . SER A 1 110 ? 6.981 10.799 1.759 1.00 90.00 110 SER A N 1
ATOM 863 C CA . SER A 1 110 ? 8.350 10.588 1.298 1.00 90.00 110 SER A CA 1
ATOM 864 C C . SER A 1 110 ? 8.801 9.154 1.586 1.00 90.00 110 SER A C 1
ATOM 866 O O . SER A 1 110 ? 8.350 8.513 2.544 1.00 90.00 110 SER A O 1
ATOM 868 N N . ILE A 1 111 ? 9.782 8.674 0.818 1.00 84.56 111 ILE A N 1
ATOM 869 C CA . ILE A 1 111 ? 10.452 7.390 1.081 1.00 84.56 111 ILE A CA 1
ATOM 870 C C . ILE A 1 111 ? 11.021 7.334 2.507 1.00 84.56 111 ILE A C 1
ATOM 872 O O . ILE A 1 111 ? 10.895 6.320 3.188 1.00 84.56 111 ILE A O 1
ATOM 876 N N . THR A 1 112 ? 11.572 8.442 3.012 1.00 87.12 112 THR A N 1
ATOM 877 C CA . THR A 1 112 ? 12.120 8.515 4.376 1.00 87.12 112 THR A CA 1
ATOM 878 C C . THR A 1 112 ? 11.056 8.338 5.462 1.00 87.12 112 THR A C 1
ATOM 880 O O . THR A 1 112 ? 11.323 7.703 6.483 1.00 87.12 112 THR A O 1
ATOM 883 N N . SER A 1 113 ? 9.843 8.856 5.257 1.00 89.88 113 SER A N 1
ATOM 884 C CA . SER A 1 113 ? 8.721 8.647 6.179 1.00 89.88 113 SER A CA 1
ATOM 885 C C . SER A 1 113 ? 8.223 7.204 6.127 1.00 89.88 113 SER A C 1
ATOM 887 O O . SER A 1 113 ? 7.998 6.593 7.171 1.00 89.88 113 SER A O 1
ATOM 889 N N . ILE A 1 114 ? 8.140 6.614 4.932 1.00 89.50 114 ILE A N 1
ATOM 890 C CA . ILE A 1 114 ? 7.761 5.203 4.755 1.00 89.50 114 ILE A CA 1
ATOM 891 C C . ILE A 1 114 ? 8.765 4.276 5.435 1.00 89.50 114 ILE A C 1
ATOM 893 O O . ILE A 1 114 ? 8.362 3.339 6.121 1.00 89.50 114 ILE A O 1
ATOM 897 N N . TYR A 1 115 ? 10.058 4.573 5.319 1.00 86.06 115 TYR A N 1
ATOM 898 C CA . TYR A 1 115 ? 11.109 3.822 5.996 1.00 86.06 115 TYR A CA 1
ATOM 899 C C . TYR A 1 115 ? 10.898 3.789 7.517 1.00 86.06 115 TYR A C 1
ATOM 901 O O . TYR A 1 115 ? 10.952 2.722 8.129 1.00 86.06 115 TYR A O 1
ATOM 909 N N . LYS A 1 116 ? 10.563 4.932 8.132 1.00 88.00 116 LYS A N 1
ATOM 910 C CA . LYS A 1 116 ? 10.231 4.994 9.567 1.00 88.00 116 LYS A CA 1
ATOM 911 C C . LYS A 1 116 ? 9.012 4.133 9.910 1.00 88.00 116 LYS A C 1
ATOM 913 O O . LYS A 1 116 ? 9.035 3.410 10.904 1.00 88.00 116 LYS A O 1
ATOM 918 N N . HIS A 1 117 ? 7.965 4.160 9.082 1.00 89.88 117 HIS A N 1
ATOM 919 C CA . HIS A 1 117 ? 6.795 3.297 9.276 1.00 89.88 117 HIS A CA 1
ATOM 920 C C . HIS A 1 117 ? 7.139 1.809 9.157 1.00 89.88 117 HIS A C 1
ATOM 922 O O . HIS A 1 117 ? 6.652 1.007 9.955 1.00 89.88 117 HIS A O 1
ATOM 928 N N . ALA A 1 118 ? 8.012 1.440 8.218 1.00 86.44 118 ALA A N 1
ATOM 929 C CA . ALA A 1 118 ? 8.484 0.070 8.069 1.00 86.44 118 ALA A CA 1
ATOM 930 C C . ALA A 1 118 ? 9.263 -0.389 9.311 1.00 86.44 118 ALA A C 1
ATOM 932 O O . ALA A 1 118 ? 8.997 -1.471 9.833 1.00 86.44 118 ALA A O 1
ATOM 933 N N . GLN A 1 119 ? 10.167 0.445 9.838 1.00 85.00 119 GLN A N 1
ATOM 934 C CA . GLN A 1 119 ? 10.886 0.148 11.082 1.00 85.00 119 GLN A CA 1
ATOM 935 C C . GLN A 1 119 ? 9.923 -0.075 12.253 1.00 85.00 119 GLN A C 1
ATOM 937 O O . GLN A 1 119 ? 10.034 -1.093 12.937 1.00 85.00 119 GLN A O 1
ATOM 942 N N . ASN A 1 120 ? 8.945 0.815 12.446 1.00 85.06 120 ASN A N 1
ATOM 943 C CA . ASN A 1 120 ? 7.945 0.679 13.511 1.00 85.06 120 ASN A CA 1
ATOM 944 C C . ASN A 1 120 ? 7.148 -0.628 13.383 1.00 85.06 120 ASN A C 1
ATOM 946 O O . ASN A 1 120 ? 7.062 -1.387 14.346 1.00 85.06 120 ASN A O 1
ATOM 950 N N . MET A 1 121 ? 6.667 -0.948 12.176 1.00 86.81 121 MET A N 1
ATOM 951 C CA . MET A 1 121 ? 5.972 -2.207 11.885 1.00 86.81 121 MET A CA 1
ATOM 952 C C . MET A 1 121 ? 6.820 -3.437 12.263 1.00 86.81 121 MET A C 1
ATOM 954 O O . MET A 1 121 ? 6.305 -4.404 12.830 1.00 86.81 121 MET A O 1
ATOM 958 N N . HIS A 1 122 ? 8.123 -3.436 11.958 1.00 81.00 122 HIS A N 1
ATOM 959 C CA . HIS A 1 122 ? 9.014 -4.551 12.314 1.00 81.00 122 HIS A CA 1
ATOM 960 C C . HIS A 1 122 ? 9.312 -4.623 13.808 1.00 81.00 122 HIS A C 1
ATOM 962 O O . HIS A 1 122 ? 9.373 -5.726 14.359 1.00 81.00 122 HIS A O 1
ATOM 968 N N . HIS A 1 123 ? 9.454 -3.480 14.480 1.00 81.06 123 HIS A N 1
ATOM 969 C CA . HIS A 1 123 ? 9.594 -3.435 15.934 1.00 81.06 123 HIS A CA 1
ATOM 970 C C . HIS A 1 123 ? 8.356 -4.011 16.634 1.00 81.06 123 HIS A C 1
ATOM 972 O O . HIS A 1 123 ? 8.501 -4.845 17.527 1.00 81.06 123 HIS A O 1
ATOM 978 N N . GLU A 1 124 ? 7.151 -3.645 16.197 1.00 80.69 124 GLU A N 1
ATOM 979 C CA . GLU A 1 124 ? 5.892 -4.173 16.740 1.00 80.69 124 GLU A CA 1
ATOM 980 C C . GLU A 1 124 ? 5.779 -5.692 16.547 1.00 80.69 124 GLU A C 1
ATOM 982 O O . GLU A 1 124 ? 5.521 -6.427 17.501 1.00 80.69 124 GLU A O 1
ATOM 987 N N . ARG A 1 125 ? 6.075 -6.194 15.342 1.00 70.81 125 ARG A N 1
ATOM 988 C CA . ARG A 1 125 ? 6.052 -7.640 15.052 1.00 70.81 125 ARG A CA 1
ATOM 989 C C . ARG A 1 125 ? 7.085 -8.430 15.847 1.00 70.81 125 ARG A C 1
ATOM 991 O O . ARG A 1 125 ? 6.801 -9.5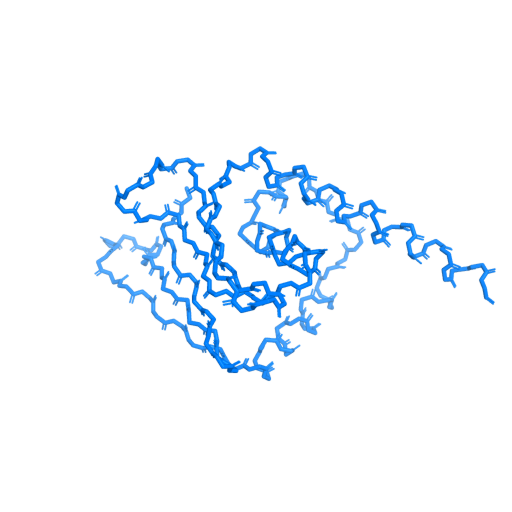48 16.270 1.00 70.81 125 ARG A O 1
ATOM 998 N N . SER A 1 126 ? 8.265 -7.854 16.063 1.00 68.25 126 SER A N 1
ATOM 999 C CA . SER A 1 126 ? 9.319 -8.498 16.853 1.00 68.25 126 SER A CA 1
ATOM 1000 C C . SER A 1 126 ? 8.898 -8.641 18.316 1.00 68.25 126 SER A C 1
ATOM 1002 O O . SER A 1 126 ? 9.115 -9.699 18.903 1.00 68.25 126 SER A O 1
ATOM 1004 N N . ARG A 1 127 ? 8.222 -7.630 18.880 1.00 63.72 127 ARG A N 1
ATOM 1005 C CA . ARG A 1 127 ? 7.683 -7.675 20.250 1.00 63.72 127 ARG A CA 1
ATOM 1006 C C . ARG A 1 127 ? 6.593 -8.733 20.402 1.00 63.72 127 ARG A C 1
ATOM 1008 O O . ARG A 1 127 ? 6.709 -9.582 21.276 1.00 63.72 127 ARG A O 1
ATOM 1015 N N . ILE A 1 128 ? 5.623 -8.762 19.485 1.00 60.16 128 ILE A N 1
ATOM 1016 C CA . ILE A 1 128 ? 4.556 -9.780 19.480 1.00 60.16 128 ILE A CA 1
ATOM 1017 C C . ILE A 1 128 ? 5.144 -11.198 19.383 1.00 60.16 128 ILE A C 1
ATOM 1019 O O . ILE A 1 128 ? 4.682 -12.115 20.055 1.00 60.16 128 ILE A O 1
ATOM 1023 N N . SER A 1 129 ? 6.194 -11.391 18.576 1.00 56.44 129 SER A N 1
ATOM 1024 C CA . SER A 1 129 ? 6.852 -12.700 18.454 1.00 56.44 129 SER A CA 1
ATOM 1025 C C . SER A 1 129 ? 7.606 -13.136 19.716 1.00 56.44 129 SER A C 1
ATOM 1027 O O . SER A 1 129 ? 7.780 -14.335 19.932 1.00 56.44 129 SER A O 1
ATOM 1029 N N . LEU A 1 130 ? 8.052 -12.178 20.536 1.00 53.81 130 LEU A N 1
ATOM 1030 C CA . LEU A 1 130 ? 8.701 -12.445 21.816 1.00 53.81 130 LEU A CA 1
ATOM 1031 C C . LEU A 1 130 ? 7.670 -12.841 22.878 1.00 53.81 130 LEU A C 1
ATOM 1033 O O . LEU A 1 130 ? 7.898 -13.812 23.591 1.00 53.81 130 LEU A O 1
ATOM 1037 N N . ASP A 1 131 ? 6.534 -12.143 22.937 1.00 53.12 131 ASP A N 1
ATOM 1038 C CA . ASP A 1 131 ? 5.489 -12.390 23.941 1.00 53.12 131 ASP A CA 1
ATOM 1039 C C . ASP A 1 131 ? 4.823 -13.768 23.767 1.00 53.12 131 ASP A C 1
ATOM 1041 O O . ASP A 1 131 ? 4.533 -14.443 24.749 1.00 53.12 131 ASP A O 1
ATOM 1045 N N . ILE A 1 132 ? 4.667 -14.252 22.528 1.00 52.69 132 ILE A N 1
ATOM 1046 C CA . ILE A 1 132 ? 4.110 -15.592 22.240 1.00 52.69 132 ILE A CA 1
ATOM 1047 C C . ILE A 1 132 ? 5.088 -16.727 22.611 1.00 52.69 132 ILE A C 1
ATOM 1049 O O . ILE A 1 132 ? 4.677 -17.871 22.764 1.00 52.69 132 ILE A O 1
ATOM 1053 N N . ARG A 1 133 ? 6.391 -16.448 22.765 1.00 46.12 133 ARG A N 1
ATOM 1054 C CA . ARG A 1 133 ? 7.388 -17.467 23.147 1.00 46.12 133 ARG A CA 1
ATOM 1055 C C . ARG A 1 133 ? 7.459 -17.735 24.655 1.00 46.12 133 ARG A C 1
ATOM 1057 O O . ARG A 1 133 ? 8.151 -18.673 25.041 1.00 46.12 133 ARG A O 1
ATOM 1064 N N . TRP A 1 134 ? 6.769 -16.945 25.478 1.00 44.69 134 TRP A N 1
ATOM 1065 C CA . TRP A 1 134 ? 6.790 -17.051 26.944 1.00 44.69 134 TRP A CA 1
ATOM 1066 C C . TRP A 1 134 ? 5.394 -17.177 27.579 1.00 44.69 134 TRP A C 1
ATOM 1068 O O . TRP A 1 134 ? 5.274 -17.044 28.797 1.00 44.69 134 TRP A O 1
ATOM 1078 N N . ALA A 1 135 ? 4.363 -17.434 26.769 1.00 43.66 135 ALA A N 1
ATOM 1079 C CA . ALA A 1 135 ? 2.997 -17.742 27.195 1.00 43.66 135 ALA A CA 1
ATOM 1080 C C . ALA A 1 135 ? 2.671 -19.211 26.894 1.00 43.66 135 ALA A C 1
ATOM 1082 O O . ALA A 1 135 ? 1.964 -19.827 27.720 1.00 43.66 135 ALA A O 1
#

Sequence (135 aa):
MNTFDLRCSDSEFRLHCGDPTPPHLTLIKVRYTSDDISGLELKGRAKRGGSLTTAKLDSLPEILRALGHYVDSKGGRLVRICNGDVALDSSLIMLEYETRHRQVRREDFSITSIYKHAQNMHHERSRISLDIRWA

pLDDT: mean 80.14, std 13.88, range [43.66, 96.44]

Radius of gyration: 16.08 Å; chains: 1; bounding box: 34×36×52 Å

Secondary structure (DSSP, 8-state):
---EEEEEETTEEEEEEE-SSTT---EEEEEEEHHHHHHHHHHHHHH--S---HHHHTSHHHHHHHHHHHHHHTT-EEEEEES--TTS-TTEEEEEEE-TTS-EEEEEEEHHHHHHHHHHHHHHHHHHHHHTT--

Foldseek 3Di:
DWWWKWFDDDFKIWIWTFDPDPVSPDIDIDMDGNVRVVVVVVVVVVPDPDDDDPVCCLPPVNLVVLLVVVCVVQVWAWGMWTQDDPPDDNQWIWTWIQGPVRDIDIDIDGSVRSSVSSVVVVVVVVVVVVVVVPD